Protein AF-0000000071802500 (afdb_homodimer)

Solvent-accessible surface area (backbone atoms only — not comparable to full-atom values): 8657 Å² total; per-residue (Å²): 127,85,60,86,76,56,79,79,59,87,91,46,63,64,65,57,55,33,31,58,54,31,46,68,76,39,55,66,45,50,46,54,36,49,52,43,49,51,54,46,70,70,42,93,81,59,89,69,77,55,55,66,44,47,52,54,37,49,51,55,20,48,53,49,18,51,52,53,55,55,59,66,75,101,125,87,62,85,76,57,80,78,58,86,93,43,64,62,65,58,53,34,32,59,56,31,45,66,76,39,54,69,45,52,47,54,35,49,52,44,49,51,53,44,69,70,41,92,81,58,88,71,77,55,55,66,43,47,51,53,38,49,52,54,20,48,54,50,18,50,53,52,53,54,57,66,75,101

pLDDT: mean 86.96, std 12.68, range [35.59, 97.62]

Foldseek 3Di:
DPDPPDDDDPVDDQLVVQLVVLLVVCVVLVVVLVVQVVVVVVDDDDPDPSVVSVVVSSVRSSVRSVVSVVVVVD/DPDPPDDDDPVDDQLVVQLVVLLVVCVVLVVVLVVQVVVVVVDDDDPDPSVVSVVVSSVRSSVRSVVSVVVVVD

Radius of gyration: 16.8 Å; Cα contacts (8 Å, |Δi|>4): 101; chains: 2; bounding box: 27×48×47 Å

InterPro domains:
  IPR003422 Cytochrome b-c1 complex, subunit 6 [PIRSF000019] (9-74)
  IPR003422 Cytochrome b-c1 complex, subunit 6 [PTHR15336] (12-74)
  IPR023184 Ubiquinol-cytochrome C reductase hinge domain [PF02320] (13-74)
  IPR036811 Ubiquinol-cytochrome C reductase hinge domain superfamily [G3DSA:1.10.287.20] (2-74)
  IPR036811 Ubiquinol-cytochrome C reductase hinge domain superfamily [SSF81531] (4-74)

Structure (mmCIF, N/CA/C/O backbone):
data_AF-0000000071802500-model_v1
#
loop_
_entity.id
_entity.type
_entity.pdbx_description
1 polymer 'Cytochrome b-c1 complex subunit 6'
#
loop_
_atom_site.group_PDB
_atom_site.id
_atom_site.type_symbol
_atom_site.label_atom_id
_atom_site.label_alt_id
_atom_site.label_comp_id
_atom_site.label_asym_id
_atom_site.label_entity_id
_atom_site.label_seq_id
_atom_site.pdbx_PDB_ins_code
_atom_site.Cartn_x
_atom_site.Cartn_y
_atom_site.Cartn_z
_atom_site.occupancy
_atom_site.B_iso_or_equiv
_atom_site.auth_seq_id
_atom_site.auth_comp_id
_atom_site.auth_asym_id
_atom_site.auth_atom_id
_atom_site.pdbx_PDB_model_num
ATOM 1 N N . MET A 1 1 ? -9.156 -16.734 -13.266 1 36.59 1 MET A N 1
ATOM 2 C CA . MET A 1 1 ? -9.047 -17.094 -11.852 1 36.59 1 MET A CA 1
ATOM 3 C C . MET A 1 1 ? -7.684 -17.703 -11.555 1 36.59 1 MET A C 1
ATOM 5 O O . MET A 1 1 ? -7.457 -18.891 -11.844 1 36.59 1 MET A O 1
ATOM 9 N N . GLN A 1 2 ? -6.602 -17.016 -11.891 1 47.72 2 GLN A N 1
ATOM 10 C CA . GLN A 1 2 ? -5.363 -17.781 -11.812 1 47.72 2 GLN A CA 1
ATOM 11 C C . GLN A 1 2 ? -5.219 -18.469 -10.453 1 47.72 2 GLN A C 1
ATOM 13 O O . GLN A 1 2 ? -5.508 -17.859 -9.422 1 47.72 2 GLN A O 1
ATOM 18 N N . SER A 1 3 ? -5.203 -19.719 -10.305 1 51.72 3 SER A N 1
ATOM 19 C CA . SER A 1 3 ? -5.312 -20.688 -9.219 1 51.72 3 SER A CA 1
ATOM 20 C C . SER A 1 3 ? -4.277 -20.422 -8.133 1 51.72 3 SER A C 1
ATOM 22 O O . SER A 1 3 ? -3.104 -20.188 -8.43 1 51.72 3 SER A O 1
ATOM 24 N N . GLU A 1 4 ? -4.641 -19.828 -6.992 1 58.19 4 GLU A N 1
ATOM 25 C CA . GLU A 1 4 ? -3.814 -19.828 -5.789 1 58.19 4 GLU A CA 1
ATOM 26 C C . GLU A 1 4 ? -2.957 -21.078 -5.699 1 58.19 4 GLU A C 1
ATOM 28 O O . GLU A 1 4 ? -2.027 -21.141 -4.891 1 58.19 4 GLU A O 1
ATOM 33 N N . ASP A 1 5 ? -3.35 -22 -6.484 1 60.66 5 ASP A N 1
ATOM 34 C CA . ASP A 1 5 ? -2.713 -23.312 -6.344 1 60.66 5 ASP A CA 1
ATOM 35 C C . ASP A 1 5 ? -1.463 -23.406 -7.215 1 60.66 5 ASP A C 1
ATOM 37 O O . ASP A 1 5 ? -0.76 -24.422 -7.191 1 60.66 5 ASP A O 1
ATOM 41 N N . ARG A 1 6 ? -1.169 -22.453 -7.977 1 69.19 6 ARG A N 1
ATOM 42 C CA . ARG A 1 6 ? 0.005 -22.562 -8.836 1 69.19 6 ARG A CA 1
ATOM 43 C C . ARG A 1 6 ? 1.29 -22.516 -8.016 1 69.19 6 ARG A C 1
ATOM 45 O O . ARG A 1 6 ? 1.416 -21.719 -7.086 1 69.19 6 ARG A O 1
ATOM 52 N N . PRO A 1 7 ? 2.109 -23.422 -8.32 1 80.38 7 PRO A N 1
ATOM 53 C CA . PRO A 1 7 ? 3.365 -23.422 -7.566 1 80.38 7 PRO A CA 1
ATOM 54 C C . PRO A 1 7 ? 4.121 -22.109 -7.66 1 80.38 7 PRO A C 1
ATOM 56 O O . PRO A 1 7 ? 4.02 -21.406 -8.664 1 80.38 7 PRO A O 1
ATOM 59 N N . LEU A 1 8 ? 4.758 -21.734 -6.574 1 83.25 8 LEU A N 1
ATOM 60 C CA . LEU A 1 8 ? 5.566 -20.531 -6.535 1 83.25 8 LEU A CA 1
ATOM 61 C C . LEU A 1 8 ? 6.844 -20.703 -7.352 1 83.25 8 LEU A C 1
ATOM 63 O O . LEU A 1 8 ? 7.391 -21.797 -7.43 1 83.25 8 LEU A O 1
ATOM 67 N N . ASP A 1 9 ? 7.117 -19.641 -8.031 1 85.31 9 ASP A N 1
ATOM 68 C CA . ASP A 1 9 ? 8.398 -19.641 -8.734 1 85.31 9 ASP A CA 1
ATOM 69 C C . ASP A 1 9 ? 9.555 -19.484 -7.754 1 85.31 9 ASP A C 1
ATOM 71 O O . ASP A 1 9 ? 9.617 -18.5 -7.016 1 85.31 9 ASP A O 1
ATOM 75 N N . PRO A 1 10 ? 10.43 -20.422 -7.707 1 82.75 10 PRO A N 1
ATOM 76 C CA . PRO A 1 10 ? 11.523 -20.375 -6.734 1 82.75 10 PRO A CA 1
ATOM 77 C C . PRO A 1 10 ? 12.422 -19.156 -6.922 1 82.75 10 PRO A C 1
ATOM 79 O O . PRO A 1 10 ? 13.078 -18.719 -5.973 1 82.75 10 PRO A O 1
ATOM 82 N N . GLY A 1 11 ? 12.508 -18.531 -7.98 1 79.94 11 GLY A N 1
ATOM 83 C CA . GLY A 1 11 ? 13.383 -17.391 -8.227 1 79.94 11 GLY A CA 1
ATOM 84 C C . GLY A 1 11 ? 12.734 -16.062 -7.898 1 79.94 11 GLY A C 1
ATOM 85 O O . GLY A 1 11 ? 13.375 -15.008 -8.008 1 79.94 11 GLY A O 1
ATOM 86 N N . VAL A 1 12 ? 11.523 -16.188 -7.414 1 82.25 12 VAL A N 1
ATOM 87 C CA . VAL A 1 12 ? 10.797 -14.945 -7.164 1 82.25 12 VAL A CA 1
ATOM 88 C C . VAL A 1 12 ? 10.398 -14.867 -5.691 1 82.25 12 VAL A C 1
ATOM 90 O O . VAL A 1 12 ? 10.141 -15.891 -5.059 1 82.25 12 VAL A O 1
ATOM 93 N N . ASP A 1 13 ? 10.398 -13.617 -5.195 1 87.44 13 ASP A N 1
ATOM 94 C CA . ASP A 1 13 ? 9.977 -13.398 -3.816 1 87.44 13 ASP A CA 1
ATOM 95 C C . ASP A 1 13 ? 8.617 -14.039 -3.549 1 87.44 13 ASP A C 1
ATOM 97 O O . ASP A 1 13 ? 7.637 -13.742 -4.238 1 87.44 13 ASP A O 1
ATOM 101 N N . GLN A 1 14 ? 8.719 -15.016 -2.617 1 88.5 14 GLN A N 1
ATOM 102 C CA . GLN A 1 14 ? 7.516 -15.781 -2.309 1 88.5 14 GLN A CA 1
ATOM 103 C C . GLN A 1 14 ? 6.387 -14.867 -1.841 1 88.5 14 GLN A C 1
ATOM 105 O O . GLN A 1 14 ? 5.238 -15.023 -2.254 1 88.5 14 GLN A O 1
ATOM 110 N N . LEU A 1 15 ? 6.758 -13.945 -0.976 1 89.81 15 LEU A N 1
ATOM 111 C CA . LEU A 1 15 ? 5.746 -13.031 -0.451 1 89.81 15 LEU A CA 1
ATOM 112 C C . LEU A 1 15 ? 5.113 -12.219 -1.574 1 89.81 15 LEU A C 1
ATOM 114 O O . LEU A 1 15 ? 3.904 -11.984 -1.574 1 89.81 15 LEU A O 1
ATOM 118 N N . LYS A 1 16 ? 5.898 -11.812 -2.484 1 91.5 16 LYS A N 1
ATOM 119 C CA . LYS A 1 16 ? 5.395 -11.07 -3.637 1 91.5 16 LYS A CA 1
ATOM 120 C C . LYS A 1 16 ? 4.355 -11.883 -4.402 1 91.5 16 LYS A C 1
ATOM 122 O O . LYS A 1 16 ? 3.334 -11.344 -4.832 1 91.5 16 LYS A O 1
ATOM 127 N N . GLN A 1 17 ? 4.672 -13.094 -4.621 1 92.88 17 GLN A N 1
ATOM 128 C CA . GLN A 1 17 ? 3.764 -13.953 -5.371 1 92.88 17 GLN A CA 1
ATOM 129 C C . GLN A 1 17 ? 2.443 -14.141 -4.629 1 92.88 17 GLN A C 1
ATOM 131 O O . GLN A 1 17 ? 1.374 -14.125 -5.242 1 92.88 17 GLN A O 1
ATOM 136 N N . TRP A 1 18 ? 2.555 -14.289 -3.346 1 93.31 18 TRP A N 1
ATOM 137 C CA . TRP A 1 18 ? 1.337 -14.438 -2.555 1 93.31 18 TRP A CA 1
ATOM 138 C C . TRP A 1 18 ? 0.535 -13.141 -2.541 1 93.31 18 TRP A C 1
ATOM 140 O O . TRP A 1 18 ? -0.697 -13.164 -2.598 1 93.31 18 TRP A O 1
ATOM 150 N N . ARG A 1 19 ? 1.205 -12.023 -2.488 1 93.69 19 ARG A N 1
ATOM 151 C CA . ARG A 1 19 ? 0.52 -10.734 -2.553 1 93.69 19 ARG A CA 1
ATOM 152 C C . ARG A 1 19 ? -0.249 -10.586 -3.861 1 93.69 19 ARG A C 1
ATOM 154 O O . ARG A 1 19 ? -1.393 -10.125 -3.867 1 93.69 19 ARG A O 1
ATOM 161 N N . ASP A 1 20 ? 0.376 -11 -4.895 1 93.19 20 ASP A N 1
ATOM 162 C CA . ASP A 1 20 ? -0.284 -10.93 -6.195 1 93.19 20 ASP A CA 1
ATOM 163 C C . ASP A 1 20 ? -1.53 -11.812 -6.23 1 93.19 20 ASP A C 1
ATOM 165 O O . ASP A 1 20 ? -2.572 -11.398 -6.742 1 93.19 20 ASP A O 1
ATOM 169 N N . ARG A 1 21 ? -1.481 -12.977 -5.695 1 92.38 21 ARG A N 1
ATOM 170 C CA . ARG A 1 21 ? -2.621 -13.891 -5.648 1 92.38 21 ARG A CA 1
ATOM 171 C C . ARG A 1 21 ? -3.707 -13.367 -4.715 1 92.38 21 ARG A C 1
ATOM 173 O O . ARG A 1 21 ? -4.895 -13.445 -5.031 1 92.38 21 ARG A O 1
ATOM 180 N N . CYS A 1 22 ? -3.279 -12.797 -3.656 1 95.12 22 CYS A N 1
ATOM 181 C CA . CYS A 1 22 ? -4.215 -12.297 -2.654 1 95.12 22 CYS A CA 1
ATOM 182 C C . CYS A 1 22 ? -4.898 -11.023 -3.135 1 95.12 22 CYS A C 1
ATOM 184 O O . CYS A 1 22 ? -6.047 -10.758 -2.777 1 95.12 22 CYS A O 1
ATOM 186 N N . ALA A 1 23 ? -4.223 -10.25 -3.885 1 95.88 23 ALA A N 1
ATOM 187 C CA . ALA A 1 23 ? -4.801 -9.016 -4.41 1 95.88 23 ALA A CA 1
ATOM 188 C C . ALA A 1 23 ? -6.078 -9.297 -5.195 1 95.88 23 ALA A C 1
ATOM 190 O O . ALA A 1 23 ? -7.008 -8.484 -5.195 1 95.88 23 ALA A O 1
ATOM 191 N N . GLU A 1 24 ? -6.164 -10.422 -5.777 1 94.06 24 GLU A N 1
ATOM 192 C CA . GLU A 1 24 ? -7.316 -10.797 -6.594 1 94.06 24 GLU A CA 1
ATOM 193 C C . GLU A 1 24 ? -8.523 -11.133 -5.719 1 94.06 24 GLU A C 1
ATOM 195 O O . GLU A 1 24 ? -9.656 -11.164 -6.203 1 94.06 24 GLU A O 1
ATOM 200 N N . LYS A 1 25 ? -8.336 -11.414 -4.547 1 95.81 25 LYS A N 1
ATOM 201 C CA . LYS A 1 25 ? -9.398 -11.82 -3.633 1 95.81 25 LYS A CA 1
ATOM 202 C C . LYS A 1 25 ? -10.117 -10.609 -3.047 1 95.81 25 LYS A C 1
ATOM 204 O O . LYS A 1 25 ? -11.141 -10.75 -2.373 1 95.81 25 LYS A O 1
ATOM 209 N N . PHE A 1 26 ? -9.594 -9.438 -3.297 1 96.31 26 PHE A N 1
ATOM 210 C CA . PHE A 1 26 ? -10.164 -8.227 -2.725 1 96.31 26 PHE A CA 1
ATOM 211 C C . PHE A 1 26 ? -10.469 -7.203 -3.814 1 96.31 26 PHE A C 1
ATOM 213 O O . PHE A 1 26 ? -10.039 -6.051 -3.73 1 96.31 26 PHE A O 1
ATOM 220 N N . PRO A 1 27 ? -11.297 -7.551 -4.699 1 95.75 27 PRO A N 1
ATOM 221 C CA . PRO A 1 27 ? -11.586 -6.652 -5.82 1 95.75 27 PRO A CA 1
ATOM 222 C C . PRO A 1 27 ? -12.289 -5.367 -5.379 1 95.75 27 PRO A C 1
ATOM 224 O O . PRO A 1 27 ? -12.0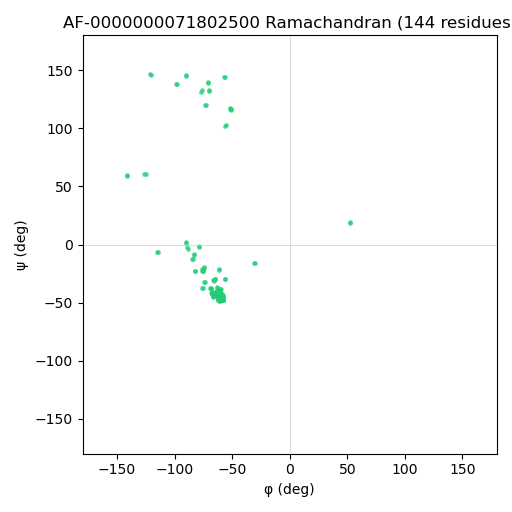94 -4.312 -5.992 1 95.75 27 PRO A O 1
ATOM 227 N N . ASP A 1 28 ? -13.039 -5.457 -4.391 1 96.75 28 ASP A N 1
ATOM 228 C CA . ASP A 1 28 ? -13.766 -4.277 -3.93 1 96.75 28 ASP A CA 1
ATOM 229 C C . ASP A 1 28 ? -12.812 -3.189 -3.455 1 96.75 28 ASP A C 1
ATOM 231 O O . ASP A 1 28 ? -12.984 -2.014 -3.781 1 96.75 28 ASP A O 1
ATOM 235 N N . LEU A 1 29 ? -11.797 -3.572 -2.691 1 96.94 29 LEU A N 1
ATOM 236 C CA . LEU A 1 29 ? -10.812 -2.611 -2.197 1 96.94 29 LEU A CA 1
ATOM 237 C C . LEU A 1 29 ? -9.984 -2.041 -3.344 1 96.94 29 LEU A C 1
ATOM 239 O O . LEU A 1 29 ? -9.711 -0.839 -3.381 1 96.94 29 LEU A O 1
ATOM 243 N N . LYS A 1 30 ? -9.617 -2.861 -4.191 1 95.31 30 LYS A N 1
ATOM 244 C CA . LYS A 1 30 ? -8.883 -2.404 -5.367 1 95.31 30 LYS A CA 1
ATOM 245 C C . LYS A 1 30 ? -9.727 -1.433 -6.191 1 95.31 30 LYS A C 1
ATOM 247 O O . LYS A 1 30 ? -9.219 -0.416 -6.668 1 95.31 30 LYS A O 1
ATOM 252 N N . ASN A 1 31 ? -10.953 -1.757 -6.344 1 95.56 31 ASN A N 1
ATOM 253 C CA . ASN A 1 31 ? -11.859 -0.892 -7.094 1 95.56 31 ASN A CA 1
ATOM 254 C C . ASN A 1 31 ? -12.023 0.468 -6.418 1 95.56 31 ASN A C 1
ATOM 256 O O . ASN A 1 31 ? -12.07 1.498 -7.094 1 95.56 31 ASN A O 1
ATOM 260 N N . ALA A 1 32 ? -12.164 0.438 -5.168 1 96.31 32 ALA A N 1
ATOM 261 C CA . ALA A 1 32 ? -12.258 1.694 -4.43 1 96.31 32 ALA A CA 1
ATOM 262 C C . ALA A 1 32 ? -11.016 2.557 -4.648 1 96.31 32 ALA A C 1
ATOM 264 O O . ALA A 1 32 ? -11.125 3.768 -4.855 1 96.31 32 ALA A O 1
ATOM 265 N N . LEU A 1 33 ? -9.859 1.941 -4.625 1 95.31 33 LEU A N 1
ATOM 266 C CA . LEU A 1 33 ? -8.609 2.648 -4.883 1 95.31 33 LEU A CA 1
ATOM 267 C C . LEU A 1 33 ? -8.578 3.193 -6.305 1 95.31 33 LEU A C 1
ATOM 269 O O . LEU A 1 33 ? -8.219 4.355 -6.523 1 95.31 33 LEU A O 1
ATOM 273 N N . ASP A 1 34 ? -9.023 2.426 -7.191 1 92.5 34 ASP A N 1
ATOM 274 C CA . ASP A 1 34 ? -9.023 2.822 -8.602 1 92.5 34 ASP A CA 1
ATOM 275 C C . ASP A 1 34 ? -9.984 3.984 -8.844 1 92.5 34 ASP A C 1
ATOM 277 O O . ASP A 1 34 ? -9.672 4.906 -9.594 1 92.5 34 ASP A O 1
ATOM 281 N N . GLU A 1 35 ? -11.117 3.91 -8.289 1 93.94 35 GLU A N 1
ATOM 282 C CA . GLU A 1 35 ? -12.094 4.992 -8.414 1 93.94 35 GLU A CA 1
ATOM 283 C C . GLU A 1 35 ? -11.547 6.293 -7.824 1 93.94 35 GLU A C 1
ATOM 285 O O . GLU A 1 35 ? -11.734 7.367 -8.398 1 93.94 35 GLU A O 1
ATOM 290 N N . CYS A 1 36 ? -10.969 6.125 -6.699 1 93.5 36 CYS A N 1
ATOM 291 C CA . CYS A 1 36 ? -10.359 7.301 -6.094 1 93.5 36 CYS A CA 1
ATOM 292 C C . CYS A 1 36 ? -9.312 7.914 -7.02 1 93.5 36 CYS A C 1
ATOM 294 O O . CYS A 1 36 ? -9.297 9.133 -7.227 1 93.5 36 CYS A O 1
ATOM 296 N N . ASN A 1 37 ? -8.461 7.098 -7.562 1 90.44 37 ASN A N 1
ATOM 297 C CA . ASN A 1 37 ? -7.426 7.57 -8.477 1 90.44 37 ASN A CA 1
ATOM 298 C C . ASN A 1 37 ? -8.031 8.227 -9.711 1 90.44 37 ASN A C 1
ATOM 300 O O . ASN A 1 37 ? -7.504 9.234 -10.203 1 90.44 37 ASN A O 1
ATOM 304 N N . ALA A 1 38 ? -9.047 7.664 -10.172 1 89.12 38 ALA A N 1
ATOM 305 C CA . ALA A 1 38 ? -9.719 8.242 -11.328 1 89.12 38 ALA A CA 1
ATOM 306 C C . ALA A 1 38 ? -10.234 9.648 -11.023 1 89.12 38 ALA A C 1
ATOM 308 O O . ALA A 1 38 ? -10.086 10.562 -11.828 1 89.12 38 ALA A O 1
ATOM 309 N N . ARG A 1 39 ? -10.828 9.859 -9.969 1 89.38 39 ARG A N 1
ATOM 310 C CA . ARG A 1 39 ? -11.344 11.156 -9.555 1 89.38 39 ARG A CA 1
ATOM 311 C C . ARG A 1 39 ? -10.211 12.172 -9.398 1 89.38 39 ARG A C 1
ATOM 313 O O . ARG A 1 39 ? -10.32 13.305 -9.875 1 89.38 39 ARG A O 1
ATOM 320 N N . VAL A 1 40 ? -9.203 11.688 -8.688 1 86.5 40 VAL A N 1
ATOM 321 C CA . VAL A 1 40 ? -8.062 12.562 -8.414 1 86.5 40 VAL A CA 1
ATOM 322 C C . VAL A 1 40 ? -7.395 12.961 -9.734 1 86.5 40 VAL A C 1
ATOM 324 O O . VAL A 1 40 ? -7 14.117 -9.906 1 86.5 40 VAL A O 1
ATOM 327 N N . ASN A 1 41 ? -7.316 12.047 -10.625 1 84 41 ASN A N 1
ATOM 328 C CA . ASN A 1 41 ? -6.652 12.305 -11.898 1 84 41 ASN A CA 1
ATOM 329 C C . ASN A 1 41 ? -7.52 13.164 -12.82 1 84 41 ASN A C 1
ATOM 331 O O . ASN A 1 41 ? -7.023 13.742 -13.781 1 84 41 ASN A O 1
ATOM 335 N N . SER A 1 42 ? -8.719 13.164 -12.625 1 84.94 42 SER A N 1
ATOM 336 C CA . SER A 1 42 ? -9.633 13.938 -13.461 1 84.94 42 SER A CA 1
ATOM 337 C C . SER A 1 42 ? -9.695 15.391 -13.016 1 84.94 42 SER A C 1
ATOM 339 O O . SER A 1 42 ? -10.156 16.25 -13.766 1 84.94 42 SER A O 1
ATOM 341 N N . ARG A 1 43 ? -9.336 15.531 -11.75 1 79.5 43 ARG A N 1
ATOM 342 C CA . ARG A 1 43 ? -9.414 16.875 -11.203 1 79.5 43 ARG A CA 1
ATOM 343 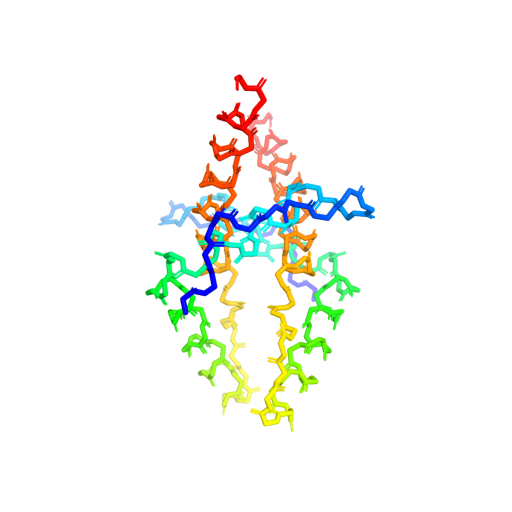C C . ARG A 1 43 ? -8.094 17.625 -11.398 1 79.5 43 ARG A C 1
ATOM 345 O O . ARG A 1 43 ? -7.031 17 -11.461 1 79.5 43 ARG A O 1
ATOM 352 N N . LYS A 1 44 ? -8.094 18.859 -11.625 1 71.88 44 LYS A N 1
ATOM 353 C CA . LYS A 1 44 ? -6.914 19.703 -11.844 1 71.88 44 LYS A CA 1
ATOM 354 C C . LYS A 1 44 ? -6.191 19.984 -10.531 1 71.88 44 LYS A C 1
ATOM 356 O O . LYS A 1 44 ? -4.961 20.062 -10.5 1 71.88 44 LYS A O 1
ATOM 361 N N . HIS A 1 45 ? -6.852 20.188 -9.422 1 66.19 45 HIS A N 1
ATOM 362 C CA . HIS A 1 45 ? -6.203 20.625 -8.195 1 66.19 45 HIS A CA 1
ATOM 363 C C . HIS A 1 45 ? -6.793 19.938 -6.977 1 66.19 45 HIS A C 1
ATOM 365 O O . HIS A 1 45 ? -7.652 20.5 -6.289 1 66.19 45 HIS A O 1
ATOM 371 N N . THR A 1 46 ? -6.734 18.641 -6.957 1 65.25 46 THR A N 1
ATOM 372 C CA . THR A 1 46 ? -7.348 18.078 -5.758 1 65.25 46 THR A CA 1
ATOM 373 C C . THR A 1 46 ? -6.285 17.766 -4.707 1 65.25 46 THR A C 1
ATOM 375 O O . THR A 1 46 ? -5.156 17.406 -5.047 1 65.25 46 THR A O 1
ATOM 378 N N . GLU A 1 47 ? -6.598 18.078 -3.551 1 72.5 47 GLU A N 1
ATOM 379 C CA . GLU A 1 47 ? -5.801 17.781 -2.371 1 72.5 47 GLU A CA 1
ATOM 380 C C . GLU A 1 47 ? -5.992 16.328 -1.939 1 72.5 47 GLU A C 1
ATOM 382 O O . GLU A 1 47 ? -5.316 15.844 -1.026 1 72.5 47 GLU A O 1
ATOM 387 N N . GLU A 1 48 ? -6.805 15.609 -2.633 1 82.19 48 GLU A N 1
ATOM 388 C CA . GLU A 1 48 ? -7.043 14.219 -2.264 1 82.19 48 GLU A CA 1
ATOM 389 C C . GLU A 1 48 ? -5.883 13.328 -2.695 1 82.19 48 GLU A C 1
ATOM 391 O O . GLU A 1 48 ? -5.379 13.445 -3.814 1 82.19 48 GLU A O 1
ATOM 396 N N . THR A 1 49 ? -5.227 12.398 -1.926 1 82.81 49 THR A N 1
ATOM 397 C CA . THR A 1 49 ? -4.031 11.609 -2.207 1 82.81 49 THR A CA 1
ATOM 398 C C . THR A 1 49 ? -4.371 10.125 -2.289 1 82.81 49 THR A C 1
ATOM 400 O O . THR A 1 49 ? -3.557 9.32 -2.752 1 82.81 49 THR A O 1
ATOM 403 N N . CYS A 1 50 ? -5.574 9.656 -1.996 1 92.44 50 CYS A N 1
ATOM 404 C CA . CYS A 1 50 ? -6.082 8.289 -1.984 1 92.44 50 CYS A CA 1
ATOM 405 C C . CYS A 1 50 ? -5.188 7.383 -1.145 1 92.44 50 CYS A C 1
ATOM 407 O O . CYS A 1 50 ? -5.219 6.16 -1.295 1 92.44 50 CYS A O 1
ATOM 409 N N . ASN A 1 51 ? -4.367 7.965 -0.257 1 93.81 51 ASN A N 1
ATOM 410 C CA . ASN A 1 51 ? -3.41 7.195 0.532 1 93.81 51 ASN A CA 1
ATOM 411 C C . ASN A 1 51 ? -4.117 6.211 1.462 1 93.81 51 ASN A C 1
ATOM 413 O O . ASN A 1 51 ? -3.693 5.059 1.59 1 93.81 51 ASN A O 1
ATOM 417 N N . GLN A 1 52 ? -5.211 6.656 1.969 1 93.06 52 GLN A N 1
ATOM 418 C CA . GLN A 1 52 ? -5.918 5.785 2.904 1 93.06 52 GLN A CA 1
ATOM 419 C C . GLN A 1 52 ? -6.469 4.551 2.197 1 93.06 52 GLN A C 1
ATOM 421 O O . GLN A 1 52 ? -6.375 3.438 2.717 1 93.06 52 GLN A O 1
ATOM 426 N N . GLU A 1 53 ? -7.012 4.773 1.013 1 95.88 53 GLU A N 1
ATOM 427 C CA . GLU A 1 53 ? -7.488 3.648 0.212 1 95.88 53 GLU A CA 1
ATOM 428 C C . GLU A 1 53 ? -6.352 2.68 -0.109 1 95.88 53 GLU A C 1
ATOM 430 O O . GLU A 1 53 ? -6.547 1.462 -0.097 1 95.88 53 GLU A O 1
ATOM 435 N N . MET A 1 54 ? -5.242 3.23 -0.356 1 96.56 54 MET A N 1
ATOM 436 C CA . MET A 1 54 ? -4.074 2.41 -0.67 1 96.56 54 MET A CA 1
ATOM 437 C C . MET A 1 54 ? -3.65 1.585 0.54 1 96.56 54 MET A C 1
ATOM 439 O O . MET A 1 54 ? -3.402 0.384 0.421 1 96.56 54 MET A O 1
ATOM 443 N N . PHE A 1 55 ? -3.609 2.189 1.69 1 96.31 55 PHE A N 1
ATOM 444 C CA . PHE A 1 55 ? -3.211 1.493 2.908 1 96.31 55 PHE A CA 1
ATOM 445 C C . PHE A 1 55 ? -4.195 0.378 3.24 1 96.31 55 PHE A C 1
ATOM 447 O O . PHE A 1 55 ? -3.789 -0.715 3.641 1 96.31 55 PHE A O 1
ATOM 454 N N . ASP A 1 56 ? -5.438 0.696 3.066 1 96.38 56 ASP A N 1
ATOM 455 C CA . ASP A 1 56 ? -6.445 -0.321 3.352 1 96.38 56 ASP A CA 1
ATOM 456 C C . ASP A 1 56 ? -6.281 -1.528 2.432 1 96.38 56 ASP A C 1
ATOM 458 O O . ASP A 1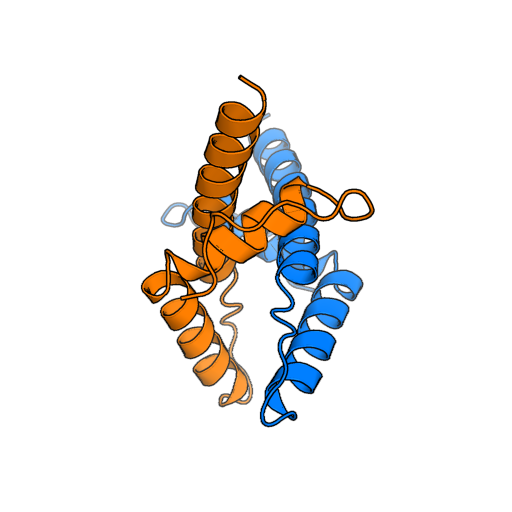 56 ? -6.301 -2.672 2.891 1 96.38 56 ASP A O 1
ATOM 462 N N . PHE A 1 57 ? -6.113 -1.338 1.221 1 97.62 57 PHE A N 1
ATOM 463 C CA . PHE A 1 57 ? -5.934 -2.42 0.261 1 97.62 57 PHE A CA 1
ATOM 464 C C . PHE A 1 57 ? -4.68 -3.227 0.581 1 97.62 57 PHE A C 1
ATOM 466 O O . PHE A 1 57 ? -4.738 -4.449 0.707 1 97.62 57 PHE A O 1
ATOM 473 N N . VAL A 1 58 ? -3.664 -2.549 0.774 1 97.25 58 VAL A N 1
ATOM 474 C CA . VAL A 1 58 ? -2.383 -3.205 1.012 1 97.25 58 VAL A CA 1
ATOM 475 C C . VAL A 1 58 ? -2.445 -4.004 2.314 1 97.25 58 VAL A C 1
ATOM 477 O O . VAL A 1 58 ? -1.942 -5.125 2.385 1 97.25 58 VAL A O 1
ATOM 480 N N . LYS A 1 59 ? -3.025 -3.494 3.322 1 96 59 LYS A N 1
ATOM 481 C CA . LYS A 1 59 ? -3.143 -4.16 4.617 1 96 59 LYS A CA 1
ATOM 482 C C . LYS A 1 59 ? -3.863 -5.5 4.48 1 96 59 LYS A C 1
ATOM 484 O O . LYS A 1 59 ? -3.402 -6.512 5.008 1 96 59 LYS A O 1
ATOM 489 N N . HIS A 1 60 ? -4.984 -5.457 3.762 1 97.44 60 HIS A N 1
ATOM 490 C CA . HIS A 1 60 ? -5.762 -6.68 3.588 1 97.44 60 HIS A CA 1
ATOM 491 C C . HIS A 1 60 ? -5 -7.703 2.752 1 97.44 60 HIS A C 1
ATOM 493 O O . HIS A 1 60 ? -4.977 -8.891 3.086 1 97.44 60 HIS A O 1
ATOM 499 N N . VAL A 1 61 ? -4.426 -7.219 1.746 1 97.06 61 VAL A N 1
ATOM 500 C CA . VAL A 1 61 ? -3.658 -8.102 0.875 1 97.06 61 VAL A CA 1
ATOM 501 C C . VAL A 1 61 ? -2.479 -8.695 1.646 1 97.06 61 VAL A C 1
ATOM 503 O O . VAL A 1 61 ? -2.193 -9.891 1.538 1 97.06 61 VAL A O 1
ATOM 506 N N . ASP A 1 62 ? -1.795 -7.875 2.4 1 95.81 62 ASP A N 1
ATOM 507 C CA . ASP A 1 62 ? -0.632 -8.328 3.156 1 95.81 62 ASP A CA 1
ATOM 508 C C . ASP A 1 62 ? -1.029 -9.367 4.203 1 95.81 62 ASP A C 1
ATOM 510 O O . ASP A 1 62 ? -0.36 -10.391 4.352 1 95.81 62 ASP A O 1
ATOM 514 N N . ARG A 1 63 ? -2.084 -9.125 4.887 1 96.06 63 ARG A N 1
ATOM 515 C CA . ARG A 1 63 ? -2.59 -10.086 5.859 1 96.06 63 ARG A CA 1
ATOM 516 C C . ARG A 1 63 ? -2.9 -11.422 5.203 1 96.06 63 ARG A C 1
ATOM 518 O O . ARG A 1 63 ? -2.541 -12.477 5.727 1 96.06 63 ARG A O 1
ATOM 525 N N . CYS A 1 64 ? -3.572 -11.367 4.152 1 97.06 64 CYS A N 1
ATOM 526 C CA . CYS A 1 64 ? -3.895 -12.562 3.379 1 97.06 64 CYS A CA 1
ATOM 527 C C . CYS A 1 64 ? -2.627 -13.289 2.943 1 97.06 64 CYS A C 1
ATOM 529 O O . CYS A 1 64 ? -2.525 -14.508 3.086 1 97.06 64 CYS A O 1
ATOM 531 N N . ALA A 1 65 ? -1.693 -12.57 2.41 1 95.69 65 ALA A N 1
ATOM 532 C CA . ALA A 1 65 ? -0.462 -13.148 1.874 1 95.69 65 ALA A CA 1
ATOM 533 C C . ALA A 1 65 ? 0.355 -13.812 2.975 1 95.69 65 ALA A C 1
ATOM 535 O O . ALA A 1 65 ? 0.923 -14.891 2.77 1 95.69 65 ALA A O 1
ATOM 536 N N . ILE A 1 66 ? 0.463 -13.258 4.102 1 94.25 66 ILE A N 1
ATOM 537 C CA . ILE A 1 66 ? 1.221 -13.789 5.227 1 94.25 66 ILE A CA 1
ATOM 538 C C . ILE A 1 66 ? 0.606 -15.117 5.676 1 94.25 66 ILE A C 1
ATOM 540 O O . ILE A 1 66 ? 1.321 -16.094 5.914 1 94.25 66 ILE A O 1
ATOM 544 N N . ARG A 1 67 ? -0.641 -15.109 5.766 1 94.75 67 ARG A N 1
ATOM 545 C CA . ARG A 1 67 ? -1.337 -16.328 6.168 1 94.75 67 ARG A CA 1
ATOM 546 C C . ARG A 1 67 ? -1.081 -17.453 5.18 1 94.75 67 ARG A C 1
ATOM 548 O O . ARG A 1 67 ? -0.796 -18.594 5.582 1 94.75 67 ARG A O 1
ATOM 555 N N . LYS A 1 68 ? -1.163 -17.125 3.951 1 92.62 68 LYS A N 1
ATOM 556 C CA . LYS A 1 68 ? -0.952 -18.125 2.916 1 92.62 68 LYS A CA 1
ATOM 557 C C . LYS A 1 68 ? 0.492 -18.625 2.916 1 92.62 68 LYS A C 1
ATOM 559 O O . LYS A 1 68 ? 0.745 -19.812 2.748 1 92.62 68 LYS A O 1
ATOM 564 N N . ALA A 1 69 ? 1.402 -17.703 3.053 1 90.5 69 ALA A N 1
ATOM 565 C CA . ALA A 1 69 ? 2.818 -18.047 3.08 1 90.5 69 ALA A CA 1
ATOM 566 C C . ALA A 1 69 ? 3.131 -18.984 4.25 1 90.5 69 ALA A C 1
ATOM 568 O O . ALA A 1 69 ? 3.873 -19.953 4.102 1 90.5 69 ALA A O 1
ATOM 569 N N . PHE A 1 70 ? 2.57 -18.672 5.395 1 89.56 70 PHE A N 1
ATOM 570 C CA . PHE A 1 70 ? 2.791 -19.5 6.582 1 89.56 70 PHE A CA 1
ATOM 571 C C . PHE A 1 70 ? 2.178 -20.875 6.406 1 89.56 70 PHE A C 1
ATOM 573 O O . PHE A 1 70 ? 2.781 -21.875 6.789 1 89.56 70 PHE A O 1
ATOM 580 N N . ALA A 1 71 ? 1.05 -20.938 5.875 1 89.44 71 ALA A N 1
ATOM 581 C CA . ALA A 1 71 ? 0.339 -22.188 5.672 1 89.44 71 ALA A CA 1
ATOM 582 C C . ALA A 1 71 ? 1.081 -23.094 4.684 1 89.44 71 ALA A C 1
ATOM 584 O O . ALA A 1 71 ? 1.007 -24.312 4.773 1 89.44 71 ALA A O 1
ATOM 585 N N . SER A 1 72 ? 1.753 -22.484 3.812 1 84.5 72 SER A N 1
ATOM 586 C CA . SER A 1 72 ? 2.465 -23.25 2.797 1 84.5 72 SER A CA 1
ATOM 587 C C . SER A 1 72 ? 3.738 -23.875 3.365 1 84.5 72 SER A C 1
ATOM 589 O O . SER A 1 72 ? 4.316 -24.781 2.764 1 84.5 72 SER A O 1
ATOM 591 N N . LEU A 1 73 ? 4.316 -23.328 4.48 1 78.81 73 LEU A N 1
ATOM 592 C CA . LEU A 1 73 ? 5.547 -23.812 5.102 1 78.81 73 LEU A CA 1
ATOM 593 C C . LEU A 1 73 ? 5.258 -24.969 6.043 1 78.81 73 LEU A C 1
ATOM 595 O O . LEU A 1 73 ? 6.184 -25.641 6.512 1 78.81 73 LEU A O 1
ATOM 599 N N . LYS A 1 74 ? 4.039 -25.203 6.363 1 73.31 74 LYS A N 1
ATOM 600 C CA . LYS A 1 74 ? 3.676 -26.328 7.211 1 73.31 74 LYS A CA 1
ATOM 601 C C . LYS A 1 74 ? 3.373 -27.562 6.371 1 73.31 74 LYS A C 1
ATOM 603 O O . LYS A 1 74 ? 3.053 -27.453 5.184 1 73.31 74 LYS A O 1
ATOM 608 N N . MET B 1 1 ? 5.348 22.672 0.541 1 35.59 1 MET B N 1
ATOM 609 C CA . MET B 1 1 ? 5.98 21.844 1.556 1 35.59 1 MET B CA 1
ATOM 610 C C . MET B 1 1 ? 5.098 21.719 2.791 1 35.59 1 MET B C 1
ATOM 612 O O . MET B 1 1 ? 5.031 22.641 3.604 1 35.59 1 MET B O 1
ATOM 616 N N . GLN B 1 2 ? 3.855 21.281 2.643 1 47.59 2 GLN B N 1
ATOM 617 C CA . GLN B 1 2 ? 2.996 21.453 3.809 1 47.59 2 GLN B CA 1
ATOM 618 C C . GLN B 1 2 ? 3.656 20.891 5.066 1 47.59 2 GLN B C 1
ATOM 620 O O . GLN B 1 2 ? 4.285 19.828 5.023 1 47.59 2 GLN B O 1
ATOM 625 N N . SER B 1 3 ? 3.971 21.625 6.066 1 51.47 3 SER B N 1
ATOM 626 C CA . SER B 1 3 ? 4.805 21.547 7.262 1 51.47 3 SER B CA 1
ATOM 627 C C . SER B 1 3 ? 4.418 20.344 8.125 1 51.47 3 SER B C 1
ATOM 629 O O . SER B 1 3 ? 3.234 20.109 8.383 1 51.47 3 SER B O 1
ATOM 631 N N . GLU B 1 4 ? 5.168 19.234 8.102 1 57.72 4 GLU B N 1
ATOM 632 C CA . GLU B 1 4 ? 5.074 18.188 9.109 1 57.72 4 GLU B CA 1
ATOM 633 C C . GLU B 1 4 ? 4.691 18.766 10.469 1 57.72 4 GLU B C 1
ATOM 635 O O . GLU B 1 4 ? 4.344 18.016 11.391 1 57.72 4 GLU B O 1
ATOM 640 N N . ASP B 1 5 ? 4.84 20.031 10.547 1 60.19 5 ASP B N 1
ATOM 641 C CA . ASP B 1 5 ? 4.672 20.641 11.852 1 60.19 5 ASP B CA 1
ATOM 642 C C . ASP B 1 5 ? 3.213 21.031 12.102 1 60.19 5 ASP B C 1
ATOM 644 O O . ASP B 1 5 ? 2.863 21.5 13.18 1 60.19 5 ASP B O 1
ATOM 648 N N . ARG B 1 6 ? 2.369 20.828 11.164 1 68.69 6 ARG B N 1
ATOM 649 C CA . ARG B 1 6 ? 0.985 21.219 11.383 1 68.69 6 ARG B CA 1
ATOM 650 C C . ARG B 1 6 ? 0.306 20.312 12.406 1 68.69 6 ARG B C 1
ATOM 652 O O . ARG B 1 6 ? 0.478 19.094 12.367 1 68.69 6 ARG B O 1
ATOM 659 N N . PRO B 1 7 ? -0.333 20.953 13.281 1 80.19 7 PRO B N 1
ATOM 660 C CA . PRO B 1 7 ? -1.014 20.141 14.289 1 80.19 7 PRO B CA 1
ATOM 661 C C . PRO B 1 7 ? -1.995 19.141 13.68 1 80.19 7 PRO B C 1
ATOM 663 O O . PRO B 1 7 ? -2.568 19.406 12.617 1 80.19 7 PRO B O 1
ATOM 666 N N . LEU B 1 8 ? -2.084 17.984 14.281 1 83.19 8 LEU B N 1
ATOM 667 C CA . LEU B 1 8 ? -3.025 16.953 13.844 1 83.19 8 LEU B CA 1
ATOM 668 C C . LEU B 1 8 ? -4.457 17.359 14.18 1 83.19 8 LEU B C 1
ATOM 670 O O . LEU B 1 8 ? -4.703 18.031 15.188 1 83.19 8 LEU B O 1
ATOM 674 N N . ASP B 1 9 ? -5.258 17.062 13.234 1 85.25 9 ASP B N 1
ATOM 675 C CA . ASP 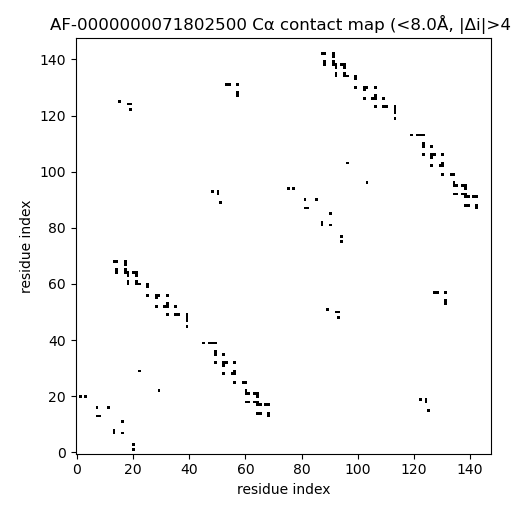B 1 9 ? -6.68 17.266 13.508 1 85.25 9 ASP B CA 1
ATOM 676 C C . ASP B 1 9 ? -7.207 16.188 14.469 1 85.25 9 ASP B C 1
ATOM 678 O O . ASP B 1 9 ? -7.121 15 14.18 1 85.25 9 ASP B O 1
ATOM 682 N N . PRO B 1 10 ? -7.699 16.609 15.586 1 82.69 10 PRO B N 1
ATOM 683 C CA . PRO B 1 10 ? -8.148 15.633 16.578 1 82.69 10 PRO B CA 1
ATOM 684 C C . PRO B 1 10 ? -9.273 14.742 16.078 1 82.69 10 PRO B C 1
ATOM 686 O O . PRO B 1 10 ? -9.453 13.625 16.562 1 82.69 10 PRO B O 1
ATOM 689 N N . GLY B 1 11 ? -10.008 15.039 15.141 1 80 11 GLY B N 1
ATOM 690 C CA . GLY B 1 11 ? -11.125 14.25 14.648 1 80 11 GLY B CA 1
ATOM 691 C C . GLY B 1 11 ? -10.727 13.273 13.555 1 80 11 GLY B C 1
ATOM 692 O O . GLY B 1 11 ? -11.555 12.5 13.078 1 80 11 GLY B O 1
ATOM 693 N N . VAL B 1 12 ? -9.453 13.312 13.289 1 82.31 12 VAL B N 1
ATOM 694 C CA . VAL B 1 12 ? -9 12.469 12.18 1 82.31 12 VAL B CA 1
ATOM 695 C C . VAL B 1 12 ? -7.961 11.469 12.68 1 82.31 12 VAL B C 1
ATOM 697 O O . VAL B 1 12 ? -7.188 11.773 13.594 1 82.31 12 VAL B O 1
ATOM 700 N N . ASP B 1 13 ? -7.996 10.281 12.062 1 87.25 13 ASP B N 1
ATOM 701 C CA . ASP B 1 13 ? -7.012 9.266 12.406 1 87.25 13 ASP B CA 1
ATOM 702 C C . ASP B 1 13 ? -5.59 9.82 12.32 1 87.25 13 ASP B C 1
ATOM 704 O O . ASP B 1 13 ? -5.184 10.328 11.273 1 87.25 13 ASP B O 1
ATOM 708 N N . GLN B 1 14 ? -4.977 9.797 13.523 1 88.5 14 GLN B N 1
ATOM 709 C CA . GLN B 1 14 ? -3.635 10.375 13.617 1 88.5 14 GLN B CA 1
ATOM 710 C C . GLN B 1 14 ? -2.676 9.688 12.648 1 88.5 14 GLN B C 1
ATOM 712 O O . GLN B 1 14 ? -1.879 10.352 11.984 1 88.5 14 GLN B O 1
ATOM 717 N N . LEU B 1 15 ? -2.77 8.367 12.625 1 89.88 15 LEU B N 1
ATOM 718 C CA . LEU B 1 15 ? -1.875 7.617 11.75 1 89.88 15 LEU B CA 1
ATOM 719 C C . LEU B 1 15 ? -2.09 8.008 10.289 1 89.88 15 LEU B C 1
ATOM 721 O O . LEU B 1 15 ? -1.13 8.133 9.531 1 89.88 15 LEU B O 1
ATOM 725 N N . LYS B 1 16 ? -3.301 8.195 9.938 1 91.38 16 LYS B N 1
ATOM 726 C CA . LYS B 1 16 ? -3.623 8.625 8.578 1 91.38 16 LYS B CA 1
ATOM 727 C C . LYS B 1 16 ? -2.943 9.953 8.25 1 91.38 16 LYS B C 1
ATOM 729 O O . LYS B 1 16 ? -2.422 10.125 7.148 1 91.38 16 LYS B O 1
ATOM 734 N N . GLN B 1 17 ? -3.033 10.844 9.133 1 92.69 17 GLN B N 1
ATOM 735 C CA . GLN B 1 17 ? -2.443 12.164 8.914 1 92.69 17 GLN B CA 1
ATOM 736 C C . GLN B 1 17 ? -0.927 12.07 8.773 1 92.69 17 GLN B C 1
ATOM 738 O O . GLN B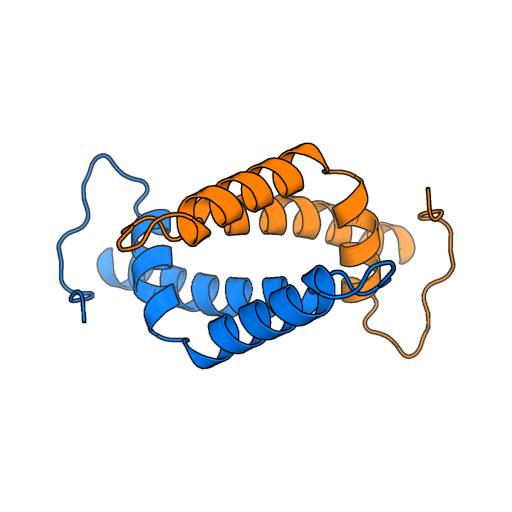 1 17 ? -0.339 12.734 7.914 1 92.69 17 GLN B O 1
ATOM 743 N N . TRP B 1 18 ? -0.353 11.234 9.57 1 93.25 18 TRP B N 1
ATOM 744 C CA . TRP B 1 18 ? 1.093 11.062 9.469 1 93.25 18 TRP B CA 1
ATOM 745 C C . TRP B 1 18 ? 1.469 10.367 8.164 1 93.25 18 TRP B C 1
ATOM 747 O O . TRP B 1 18 ? 2.479 10.703 7.547 1 93.25 18 TRP B O 1
ATOM 757 N N . ARG B 1 19 ? 0.668 9.422 7.738 1 93.62 19 ARG B N 1
ATOM 758 C CA . ARG B 1 19 ? 0.913 8.758 6.461 1 93.62 19 ARG B CA 1
ATOM 759 C C . ARG B 1 19 ? 0.876 9.758 5.312 1 93.62 19 ARG B C 1
ATOM 761 O O . ARG B 1 19 ? 1.724 9.719 4.418 1 93.62 19 ARG B O 1
ATOM 768 N N . ASP B 1 20 ? -0.059 10.633 5.398 1 93.12 20 ASP B N 1
ATOM 769 C CA . ASP B 1 20 ? -0.166 11.648 4.355 1 93.12 20 ASP B CA 1
ATOM 770 C C . ASP B 1 20 ? 1.066 12.547 4.344 1 93.12 20 ASP B C 1
ATOM 772 O O . ASP B 1 20 ? 1.591 12.875 3.275 1 93.12 20 ASP B O 1
ATOM 776 N N . ARG B 1 21 ? 1.565 12.945 5.461 1 92.31 21 ARG B N 1
ATOM 777 C CA . ARG B 1 21 ? 2.754 13.789 5.559 1 92.31 21 ARG B CA 1
ATOM 778 C C . ARG B 1 21 ? 4.004 13.023 5.125 1 92.31 21 ARG B C 1
ATOM 780 O O . ARG B 1 21 ? 4.863 13.57 4.434 1 92.31 21 ARG B O 1
ATOM 787 N N . CYS B 1 22 ? 4.035 11.805 5.477 1 95.25 22 CYS B N 1
ATOM 788 C CA . CYS B 1 22 ? 5.195 10.977 5.172 1 95.25 22 CYS B CA 1
ATOM 789 C C . CYS B 1 22 ? 5.234 10.617 3.689 1 95.25 22 CYS B C 1
ATOM 791 O O . CYS B 1 22 ? 6.312 10.453 3.117 1 95.25 22 CYS B O 1
ATOM 793 N N . ALA B 1 23 ? 4.121 10.477 3.098 1 95.81 23 ALA B N 1
ATOM 794 C CA . ALA B 1 23 ? 4.055 10.156 1.674 1 95.81 23 ALA B CA 1
ATOM 795 C C . ALA B 1 23 ? 4.809 11.195 0.844 1 95.81 23 ALA B C 1
ATOM 797 O O . ALA B 1 23 ? 5.398 10.867 -0.188 1 95.81 23 ALA B O 1
ATOM 798 N N . GLU B 1 24 ? 4.863 12.383 1.296 1 94.12 24 GLU B N 1
ATOM 799 C CA . GLU B 1 24 ? 5.516 13.477 0.58 1 94.12 24 GLU B CA 1
ATOM 800 C C . GLU B 1 24 ? 7.035 13.359 0.666 1 94.12 24 GLU B C 1
ATOM 802 O O . GLU B 1 24 ? 7.754 13.984 -0.116 1 94.12 24 GLU B O 1
ATOM 807 N N . LYS B 1 25 ? 7.523 12.68 1.553 1 95.81 25 LYS B N 1
ATOM 808 C CA . LYS B 1 25 ? 8.961 12.555 1.779 1 95.81 25 LYS B CA 1
ATOM 809 C C . LYS B 1 25 ? 9.57 11.492 0.865 1 95.81 25 LYS B C 1
ATOM 811 O O . LYS B 1 25 ? 10.789 11.352 0.799 1 95.81 25 LYS B O 1
ATOM 816 N N . PHE B 1 26 ? 8.734 10.75 0.176 1 96.31 26 PHE B N 1
ATOM 817 C CA . PHE B 1 26 ? 9.211 9.672 -0.677 1 96.31 26 PHE B CA 1
ATOM 818 C C . PHE B 1 26 ? 8.695 9.836 -2.1 1 96.31 26 PHE B C 1
ATOM 820 O O . PHE B 1 26 ? 8.102 8.906 -2.66 1 96.31 26 PHE B O 1
ATOM 827 N N . PRO B 1 27 ? 9.031 10.883 -2.717 1 95.69 27 PRO B N 1
ATOM 828 C CA . PRO B 1 27 ? 8.508 11.141 -4.062 1 95.69 27 PRO B CA 1
ATOM 829 C C . PRO B 1 27 ? 9.008 10.141 -5.094 1 95.69 27 PRO B C 1
ATOM 831 O O . PRO B 1 27 ? 8.297 9.82 -6.051 1 95.69 27 PRO B O 1
ATOM 834 N N . ASP B 1 28 ? 10.148 9.664 -4.898 1 96.69 28 ASP B N 1
ATOM 835 C CA . ASP B 1 28 ? 10.711 8.727 -5.859 1 96.69 28 ASP B CA 1
ATOM 8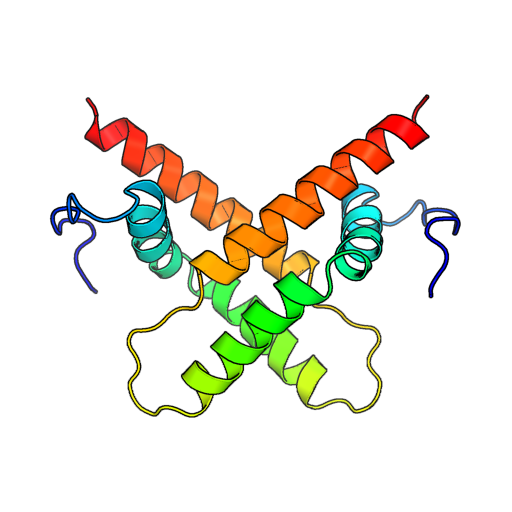36 C C . ASP B 1 28 ? 9.891 7.438 -5.914 1 96.69 28 ASP B C 1
ATOM 838 O O . ASP B 1 28 ? 9.602 6.926 -7 1 96.69 28 ASP B O 1
ATOM 842 N N . LEU B 1 29 ? 9.5 6.922 -4.758 1 96.88 29 LEU B N 1
ATOM 843 C CA . LEU B 1 29 ? 8.695 5.703 -4.699 1 96.88 29 LEU B CA 1
ATOM 844 C C . LEU B 1 29 ? 7.301 5.941 -5.273 1 96.88 29 LEU B C 1
ATOM 846 O O . LEU B 1 29 ? 6.773 5.102 -6.004 1 96.88 29 LEU B O 1
ATOM 850 N N . LYS B 1 30 ? 6.773 7.008 -4.941 1 95.31 30 LYS B N 1
ATOM 851 C CA . LYS B 1 30 ? 5.473 7.367 -5.496 1 95.31 30 LYS B CA 1
ATOM 852 C C . LYS B 1 30 ? 5.543 7.492 -7.016 1 95.31 30 LYS B C 1
ATOM 854 O O . LYS B 1 30 ? 4.641 7.035 -7.723 1 95.31 30 LYS B O 1
ATOM 859 N N . ASN B 1 31 ? 6.57 8.102 -7.48 1 95.62 31 ASN B N 1
ATOM 860 C CA . ASN B 1 31 ? 6.758 8.266 -8.914 1 95.62 31 ASN B CA 1
ATOM 861 C C . ASN B 1 31 ? 6.902 6.914 -9.617 1 95.62 31 ASN B C 1
ATOM 863 O O . ASN B 1 31 ? 6.371 6.715 -10.711 1 95.62 31 ASN B O 1
ATOM 867 N N . ALA B 1 32 ? 7.645 6.078 -9.031 1 96.38 32 ALA B N 1
ATOM 868 C CA . ALA B 1 32 ? 7.793 4.738 -9.594 1 96.38 32 ALA B CA 1
ATOM 869 C C . ALA B 1 32 ? 6.441 4.035 -9.703 1 96.38 32 ALA B C 1
ATOM 871 O O . ALA B 1 32 ? 6.145 3.398 -10.711 1 96.38 32 ALA B O 1
ATOM 872 N N . LEU B 1 33 ? 5.637 4.164 -8.672 1 95.31 33 LEU B N 1
ATOM 873 C CA . LEU B 1 33 ? 4.297 3.588 -8.68 1 95.31 33 LEU B CA 1
ATOM 874 C C . LEU B 1 33 ? 3.436 4.227 -9.766 1 95.31 33 LEU B C 1
ATOM 876 O O . LEU B 1 33 ? 2.754 3.525 -10.516 1 95.31 33 LEU B O 1
ATOM 880 N N . ASP B 1 34 ? 3.549 5.469 -9.891 1 92.5 34 ASP B N 1
ATOM 881 C CA . ASP B 1 34 ? 2.766 6.199 -10.883 1 92.5 34 ASP B CA 1
ATOM 882 C C . ASP B 1 34 ? 3.176 5.812 -12.305 1 92.5 34 ASP B C 1
ATOM 884 O O . ASP B 1 34 ? 2.326 5.66 -13.18 1 92.5 34 ASP B O 1
ATOM 888 N N . GLU B 1 35 ? 4.422 5.734 -12.547 1 94 35 GLU B N 1
ATOM 889 C CA . GLU B 1 35 ? 4.922 5.32 -13.852 1 94 35 GLU B CA 1
ATOM 890 C C . GLU B 1 35 ? 4.449 3.914 -14.203 1 94 35 GLU B C 1
ATOM 892 O O . GLU B 1 35 ? 4.07 3.646 -15.344 1 94 35 GLU B O 1
ATOM 897 N N . CYS B 1 36 ? 4.555 3.088 -13.227 1 93.56 36 CYS B N 1
ATOM 898 C CA . CYS B 1 36 ? 4.066 1.732 -13.445 1 93.56 36 CYS B CA 1
ATOM 899 C C . CYS B 1 36 ? 2.59 1.74 -13.828 1 93.56 36 CYS B C 1
ATOM 901 O O . CYS B 1 36 ? 2.189 1.071 -14.781 1 93.56 36 CYS B O 1
ATOM 903 N N . ASN B 1 37 ? 1.796 2.465 -13.102 1 90.44 37 ASN B N 1
ATOM 904 C CA . ASN B 1 37 ? 0.368 2.561 -13.383 1 90.44 37 ASN B CA 1
ATOM 905 C C . ASN B 1 37 ? 0.107 3.133 -14.773 1 90.44 37 ASN B C 1
ATOM 907 O O . ASN B 1 37 ? -0.811 2.693 -15.469 1 90.44 37 ASN B O 1
ATOM 911 N N . ALA B 1 38 ? 0.864 4.078 -15.102 1 89.12 38 ALA B N 1
ATOM 912 C CA . ALA B 1 38 ? 0.715 4.664 -16.438 1 89.12 38 ALA B CA 1
ATOM 913 C C . ALA B 1 38 ? 0.971 3.625 -17.516 1 89.12 38 ALA B C 1
ATOM 915 O O . ALA B 1 38 ? 0.228 3.551 -18.5 1 89.12 38 ALA B O 1
ATOM 916 N N . ARG B 1 39 ? 1.945 2.873 -17.438 1 89.5 39 ARG B N 1
ATOM 917 C CA . ARG B 1 39 ? 2.277 1.824 -18.391 1 89.5 39 ARG B CA 1
ATOM 918 C C . ARG B 1 39 ? 1.167 0.782 -18.469 1 89.5 39 ARG B C 1
ATOM 920 O O . ARG B 1 39 ? 0.759 0.382 -19.562 1 89.5 39 ARG B O 1
ATOM 927 N N . VAL B 1 40 ? 0.785 0.374 -17.281 1 86.44 40 VAL B N 1
ATOM 928 C CA . VAL B 1 40 ? -0.241 -0.661 -17.188 1 86.44 40 VAL B CA 1
ATOM 929 C C . VAL B 1 40 ? -1.544 -0.149 -17.797 1 86.44 40 VAL B C 1
ATOM 931 O O . VAL B 1 40 ? -2.234 -0.883 -18.516 1 86.44 40 VAL B O 1
ATOM 934 N N . ASN B 1 41 ? -1.845 1.071 -17.562 1 83.94 41 ASN B N 1
ATOM 935 C CA . ASN B 1 41 ? -3.092 1.646 -18.062 1 83.94 41 ASN B CA 1
ATOM 936 C C . ASN B 1 41 ? -3.021 1.934 -19.562 1 83.94 41 ASN B C 1
ATOM 938 O O . ASN B 1 41 ? -4.051 2.115 -20.203 1 83.94 41 ASN B O 1
ATOM 942 N N . SER B 1 42 ? -1.912 2.072 -20.062 1 85 42 SER B N 1
ATOM 943 C CA . SER B 1 42 ? -1.744 2.363 -21.469 1 85 42 SER B CA 1
ATOM 944 C C . SER B 1 42 ? -1.818 1.09 -22.312 1 85 42 SER B C 1
ATOM 946 O O . SER B 1 42 ? -2.008 1.151 -23.531 1 85 42 SER B O 1
ATOM 948 N N . ARG B 1 43 ? -1.526 0.008 -21.594 1 79.56 43 ARG B N 1
ATOM 949 C CA . ARG B 1 43 ? -1.515 -1.264 -22.312 1 79.56 43 ARG B CA 1
ATOM 950 C C . ARG B 1 43 ? -2.889 -1.924 -22.281 1 79.56 43 ARG B C 1
ATOM 952 O O . ARG B 1 43 ? -3.66 -1.715 -21.344 1 79.56 43 ARG B O 1
ATOM 959 N N . LYS B 1 44 ? -3.314 -2.59 -23.234 1 71.56 44 LYS B N 1
ATOM 960 C CA . LYS B 1 44 ? -4.602 -3.268 -23.344 1 71.56 44 LYS B CA 1
ATOM 961 C C . LYS B 1 44 ? -4.621 -4.551 -22.531 1 71.56 44 LYS B C 1
ATOM 963 O O . LYS B 1 44 ? -5.645 -4.902 -21.938 1 71.56 44 LYS B O 1
ATOM 968 N N . HIS B 1 45 ? -3.576 -5.32 -22.438 1 66.06 45 HIS B N 1
ATOM 969 C CA . HIS B 1 45 ? -3.605 -6.637 -21.812 1 66.06 45 HIS B CA 1
ATOM 970 C C . HIS B 1 45 ? -2.334 -6.895 -21.016 1 66.06 45 HIS B C 1
ATOM 972 O O . HIS B 1 45 ? -1.406 -7.539 -21.5 1 66.06 45 HIS B O 1
ATOM 978 N N . THR B 1 46 ? -2.096 -6.055 -20.047 1 65.38 46 THR B N 1
ATOM 979 C CA . THR B 1 46 ? -0.848 -6.383 -19.375 1 65.38 46 THR B CA 1
ATOM 980 C C . THR B 1 46 ? -1.12 -7.176 -18.094 1 65.38 46 THR B C 1
ATOM 982 O O . THR B 1 46 ? -2.15 -6.984 -17.453 1 65.38 46 THR B O 1
ATOM 985 N N . GLU B 1 47 ? -0.333 -8.109 -17.922 1 72.75 47 GLU B N 1
ATOM 986 C CA . GLU B 1 47 ? -0.324 -8.938 -16.719 1 72.75 47 GLU B CA 1
ATOM 987 C C . GLU B 1 47 ? 0.387 -8.234 -15.562 1 72.75 47 GLU B C 1
ATOM 989 O O . GLU B 1 47 ? 0.388 -8.719 -14.438 1 72.75 47 GLU B O 1
ATOM 994 N N . GLU B 1 48 ? 0.89 -7.078 -15.797 1 82.62 48 GLU B N 1
ATOM 995 C CA . GLU B 1 48 ? 1.596 -6.355 -14.742 1 82.62 48 GLU B CA 1
ATOM 996 C C . GLU B 1 48 ? 0.618 -5.738 -13.75 1 82.62 48 GLU B C 1
ATOM 998 O O . GLU B 1 48 ? -0.391 -5.148 -14.148 1 82.62 48 GLU B O 1
ATOM 1003 N N . THR B 1 49 ? 0.687 -5.801 -12.383 1 83.44 49 THR B N 1
ATOM 1004 C CA . THR B 1 49 ? -0.269 -5.367 -11.375 1 83.44 49 THR B CA 1
ATOM 1005 C C . THR B 1 49 ? 0.311 -4.234 -10.531 1 83.44 49 THR B C 1
ATOM 1007 O O . THR B 1 49 ? -0.416 -3.566 -9.797 1 83.44 49 THR B O 1
ATOM 1010 N N . CYS B 1 50 ? 1.563 -3.855 -10.664 1 92.5 50 CYS B N 1
ATOM 1011 C CA . CYS B 1 50 ? 2.305 -2.83 -9.938 1 92.5 50 CYS B CA 1
ATOM 1012 C C . CYS B 1 50 ? 2.18 -3.029 -8.43 1 92.5 50 CYS B C 1
ATOM 1014 O O . CYS B 1 50 ? 2.406 -2.1 -7.656 1 92.5 50 CYS B O 1
ATOM 1016 N N . ASN B 1 51 ? 1.788 -4.238 -7.984 1 93.81 51 ASN B N 1
ATOM 1017 C CA . ASN B 1 51 ? 1.558 -4.508 -6.566 1 93.81 51 ASN B CA 1
ATOM 1018 C C . ASN B 1 51 ? 2.836 -4.348 -5.75 1 93.81 51 ASN B C 1
ATOM 1020 O O . ASN B 1 51 ? 2.814 -3.768 -4.664 1 93.81 51 ASN B O 1
ATOM 1024 N N . GLN B 1 52 ? 3.9 -4.734 -6.348 1 93.19 52 GLN B N 1
ATOM 1025 C CA . GLN B 1 52 ? 5.156 -4.656 -5.613 1 93.19 52 GLN B CA 1
ATOM 1026 C C . GLN B 1 52 ? 5.562 -3.203 -5.371 1 93.19 52 GLN B C 1
ATOM 1028 O O . GLN B 1 52 ? 5.996 -2.848 -4.273 1 93.19 52 GLN B O 1
ATOM 1033 N N . GLU B 1 53 ? 5.371 -2.391 -6.395 1 95.88 53 GLU B N 1
ATOM 1034 C CA . GLU B 1 53 ? 5.637 -0.962 -6.242 1 95.88 53 GLU B CA 1
ATOM 1035 C C . GLU B 1 53 ? 4.754 -0.35 -5.156 1 95.88 53 GLU B C 1
ATOM 1037 O O . GLU B 1 53 ? 5.207 0.5 -4.387 1 95.88 53 GLU B O 1
ATOM 1042 N N . MET B 1 54 ? 3.564 -0.803 -5.117 1 96.62 54 MET B N 1
ATOM 1043 C CA . MET B 1 54 ? 2.623 -0.305 -4.117 1 96.62 54 MET B CA 1
ATOM 1044 C C . MET B 1 54 ? 3.059 -0.708 -2.713 1 96.62 54 MET B C 1
ATOM 1046 O O . MET B 1 54 ? 3.078 0.122 -1.803 1 96.62 54 MET B O 1
ATOM 1050 N N . PHE B 1 55 ? 3.465 -1.936 -2.539 1 96.31 55 PHE B N 1
ATOM 1051 C CA . PHE B 1 55 ? 3.898 -2.428 -1.237 1 96.31 55 PHE B CA 1
ATOM 1052 C C . PHE B 1 55 ? 5.145 -1.687 -0.768 1 96.31 55 PHE B C 1
ATOM 1054 O O . PHE B 1 55 ? 5.254 -1.33 0.407 1 96.31 55 PHE B O 1
ATOM 1061 N N . ASP B 1 56 ? 6.027 -1.487 -1.699 1 96.38 56 ASP B N 1
ATOM 1062 C CA . ASP B 1 56 ? 7.25 -0.775 -1.336 1 96.38 56 ASP B CA 1
ATOM 1063 C C . ASP B 1 56 ? 6.938 0.646 -0.869 1 96.38 56 ASP B C 1
ATOM 1065 O O . ASP B 1 56 ? 7.445 1.091 0.162 1 96.38 56 ASP B O 1
ATOM 1069 N N . PHE B 1 57 ? 6.148 1.34 -1.537 1 97.62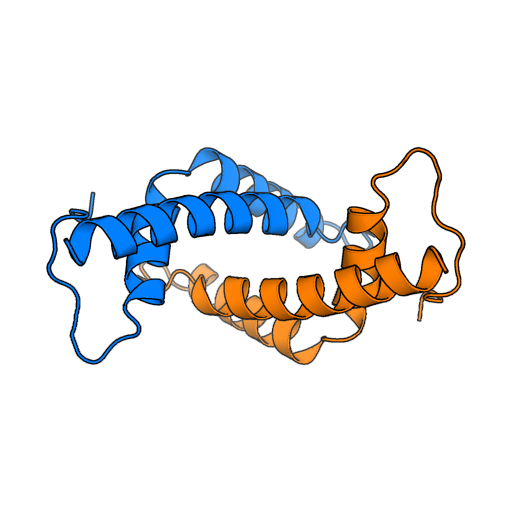 57 PHE B N 1
ATOM 1070 C CA . PHE B 1 57 ? 5.777 2.701 -1.174 1 97.62 57 PHE B CA 1
ATOM 1071 C C . PHE B 1 57 ? 5.07 2.73 0.177 1 97.62 57 PHE B C 1
ATOM 1073 O O . PHE B 1 57 ? 5.473 3.471 1.077 1 97.62 57 PHE B O 1
ATOM 1080 N N . VAL B 1 58 ? 4.164 1.897 0.307 1 97.31 58 VAL B N 1
ATOM 1081 C CA . VAL B 1 58 ? 3.361 1.875 1.526 1 97.31 58 VAL B CA 1
ATOM 1082 C C . VAL B 1 58 ? 4.242 1.501 2.717 1 97.31 58 VAL B C 1
ATOM 1084 O O . VAL B 1 58 ? 4.121 2.084 3.797 1 97.31 58 VAL B O 1
ATOM 1087 N N . LYS B 1 59 ? 5.113 0.591 2.58 1 96 59 LYS B N 1
ATOM 1088 C CA . LYS B 1 59 ? 6.008 0.148 3.645 1 96 59 LYS B CA 1
ATOM 1089 C C . LYS B 1 59 ? 6.859 1.305 4.164 1 96 59 LYS B C 1
ATOM 1091 O O . LYS B 1 59 ? 6.973 1.501 5.379 1 96 59 LYS B O 1
ATOM 1096 N N . HIS B 1 60 ? 7.422 2.039 3.221 1 97.44 60 HIS B N 1
ATOM 1097 C CA . HIS B 1 60 ? 8.273 3.16 3.609 1 97.44 60 HIS B CA 1
ATOM 1098 C C . HIS B 1 60 ? 7.461 4.258 4.285 1 97.44 60 HIS B C 1
ATOM 1100 O O . HIS B 1 60 ? 7.883 4.812 5.301 1 97.44 60 HIS B O 1
ATOM 1106 N N . VAL B 1 61 ? 6.363 4.52 3.717 1 97.06 61 VAL B N 1
ATOM 1107 C CA . VAL B 1 61 ? 5.496 5.547 4.281 1 97.06 61 VAL B CA 1
ATOM 1108 C C . VAL B 1 61 ? 5.027 5.125 5.672 1 97.06 61 VAL B C 1
ATOM 1110 O O . VAL B 1 61 ? 5.012 5.934 6.602 1 97.06 61 VAL B O 1
ATOM 1113 N N . ASP B 1 62 ? 4.645 3.895 5.82 1 95.81 62 ASP B N 1
ATOM 1114 C CA . ASP B 1 62 ? 4.152 3.396 7.102 1 95.81 62 ASP B CA 1
ATOM 1115 C C . ASP B 1 62 ? 5.246 3.439 8.164 1 95.81 62 ASP B C 1
ATOM 1117 O O . ASP B 1 62 ? 5 3.867 9.297 1 95.81 62 ASP B O 1
ATOM 1121 N N . ARG B 1 63 ? 6.406 3.041 7.816 1 96.06 63 ARG B N 1
ATOM 1122 C CA . ARG B 1 63 ? 7.539 3.109 8.734 1 96.06 63 ARG B CA 1
ATOM 1123 C C . ARG B 1 63 ? 7.785 4.543 9.195 1 96.06 63 ARG B C 1
ATOM 1125 O O . ARG B 1 63 ? 7.996 4.793 10.383 1 96.06 63 ARG B O 1
ATOM 1132 N N . CYS B 1 64 ? 7.809 5.41 8.289 1 97.06 64 CYS B N 1
ATOM 1133 C CA . CYS B 1 64 ? 7.977 6.828 8.586 1 97.06 64 CYS B CA 1
ATOM 1134 C C . CYS B 1 64 ? 6.867 7.332 9.508 1 97.06 64 CYS B C 1
ATOM 1136 O O . CYS B 1 64 ? 7.137 8.023 10.484 1 97.06 64 CYS B O 1
ATOM 1138 N N . ALA B 1 65 ? 5.652 7.004 9.188 1 95.69 65 ALA B N 1
ATOM 1139 C CA . ALA B 1 65 ? 4.492 7.48 9.938 1 95.69 65 ALA B CA 1
ATOM 1140 C C . ALA B 1 65 ? 4.508 6.961 11.367 1 95.69 65 ALA B C 1
ATOM 1142 O O . ALA B 1 65 ? 4.18 7.695 12.305 1 95.69 65 ALA B O 1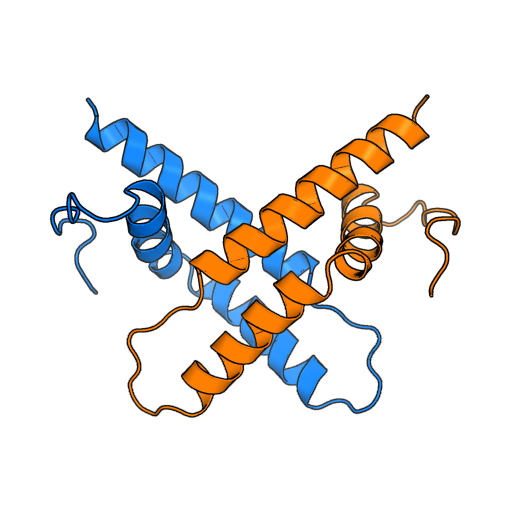
ATOM 1143 N N . ILE B 1 66 ? 4.852 5.77 11.594 1 94.19 66 ILE B N 1
ATOM 1144 C CA . ILE B 1 66 ? 4.902 5.16 12.922 1 94.19 66 ILE B CA 1
ATOM 1145 C C . ILE B 1 66 ? 5.949 5.871 13.773 1 94.19 66 ILE B C 1
ATOM 1147 O O . ILE B 1 66 ? 5.691 6.188 14.938 1 94.19 66 ILE B O 1
ATOM 1151 N N . ARG B 1 67 ? 7.02 6.094 13.203 1 94.81 67 ARG B N 1
ATOM 1152 C CA . ARG B 1 67 ? 8.086 6.785 13.922 1 94.81 67 ARG B CA 1
ATOM 1153 C C . ARG B 1 67 ? 7.645 8.18 14.344 1 94.81 67 ARG B C 1
ATOM 1155 O O . ARG B 1 67 ? 7.867 8.586 15.492 1 94.81 67 ARG B O 1
ATOM 1162 N N . LYS B 1 68 ? 7.035 8.836 13.453 1 92.44 68 LYS B N 1
ATOM 1163 C CA . LYS B 1 68 ? 6.578 10.195 13.742 1 92.44 68 LYS B CA 1
ATOM 1164 C C . LYS B 1 68 ? 5.484 10.188 14.805 1 92.44 68 LYS B C 1
ATOM 1166 O O . LYS B 1 68 ? 5.469 11.047 15.695 1 92.44 68 LYS B O 1
ATOM 1171 N N . ALA B 1 69 ? 4.578 9.258 14.68 1 90.44 69 ALA B N 1
ATOM 1172 C CA . ALA B 1 69 ? 3.486 9.156 15.648 1 90.44 69 ALA B CA 1
ATOM 1173 C C . ALA B 1 69 ? 4.023 8.867 17.047 1 90.44 69 ALA B C 1
ATOM 1175 O O . ALA B 1 69 ? 3.551 9.453 18.031 1 90.44 69 ALA B O 1
ATOM 1176 N N . PHE B 1 70 ? 4.98 8 17.141 1 89.44 70 PHE B N 1
ATOM 1177 C CA . PHE B 1 70 ? 5.57 7.656 18.438 1 89.44 70 PHE B CA 1
ATOM 1178 C C . PHE B 1 70 ? 6.324 8.844 19.016 1 89.44 70 PHE B C 1
ATOM 1180 O O . PHE B 1 70 ? 6.242 9.102 20.219 1 89.44 70 PHE B O 1
ATOM 1187 N N . ALA B 1 71 ? 7.02 9.516 18.234 1 89.25 71 ALA B N 1
ATOM 1188 C CA . ALA B 1 71 ? 7.812 10.664 18.672 1 89.25 71 ALA B CA 1
ATOM 1189 C C . ALA B 1 71 ? 6.91 11.789 19.172 1 89.25 71 ALA B C 1
ATOM 1191 O O . ALA B 1 71 ? 7.305 12.562 20.047 1 89.25 71 ALA B O 1
ATOM 1192 N N . SER B 1 72 ? 5.777 11.844 18.625 1 84.38 72 SER B N 1
ATOM 1193 C CA . SER B 1 72 ? 4.863 12.914 19 1 84.38 72 SER B CA 1
ATOM 1194 C C . SER B 1 72 ? 4.219 12.633 20.359 1 84.38 72 SER B C 1
ATOM 1196 O O . SER B 1 72 ? 3.66 13.531 20.984 1 84.38 72 SER B O 1
ATOM 1198 N N . LEU B 1 73 ? 4.188 11.344 20.828 1 78.75 73 LEU B N 1
ATOM 1199 C CA . LEU B 1 73 ? 3.576 10.953 22.094 1 78.75 73 LEU B CA 1
ATOM 1200 C C . LEU B 1 73 ? 4.551 11.133 23.25 1 78.75 73 LEU B C 1
ATOM 1202 O O . LEU B 1 73 ? 4.164 11.031 24.422 1 78.75 73 LEU B O 1
ATOM 1206 N N . LYS B 1 74 ? 5.777 11.336 22.953 1 73.19 74 LYS B N 1
ATOM 1207 C CA . LYS B 1 74 ? 6.762 11.578 24 1 73.19 74 LYS B CA 1
ATOM 1208 C C . LYS B 1 74 ? 6.902 13.07 24.281 1 73.19 74 LYS B C 1
ATOM 1210 O O . LYS B 1 74 ? 6.574 13.906 23.438 1 73.19 74 LYS B O 1
#

Organism: Haemonchus contortus (NCBI:txid6289)

Sequence (148 aa):
MQSEDRPLDPGVDQLKQWRDRCAEKFPDLKNALDECNARVNSRKHTEETCNQEMFDFVKHVDRCAIRKAFASLKMQSEDRPLDPGVDQLKQWRDRCAEKFPDLKNALDECNARVNSRKHTEETCNQEMFDFVKHVDRCAIRKAFASLK

Secondary structure (DSSP, 8-state):
---TTSPPPTTS-HHHHHHHHHHTT-HHHHHHHHHHHHHHHHSSS-----HHHHHHHHHHHHHHHHHHHHHHH-/---TTSPPPTTS-HHHHHHHHHHTT-HHHHHHHHHHHHHHHHSSS-----HHHHHHHHHHHHHHHHHHHHHHH-

Nearest PDB structures (foldseek):
  8e73-assembly1_H  TM=8.596E-01  e=6.130E-02  Vigna radiata
  4jlr-assembly2_C  TM=3.990E-01  e=3.680E+00  unclassified
  6uuj-assembly2_E  TM=2.871E-01  e=7.837E+00  Mycobacterium tuberculosis H37Rv
  8e73-assembly1_H  TM=8.596E-01  e=6.130E-02  Vigna radiata
  4jlr-assembly2_C  TM=3.978E-01  e=3.680E+00  unclassified